Protein AF-A0A3B9YY34-F1 (afdb_monomer)

Secondary structure (DSSP, 8-state):
----HHHHHHHHHHHHTS-PPTT------GGGGGS-HHHHHHHHHHHHHHHHHHHHHHHHPPSS-----PPPHHHHHH-

Radius of gyration: 15.49 Å; Cα contacts (8 Å, |Δi|>4): 23; chains: 1; bounding box: 31×29×43 Å

Structure (mmCIF, N/CA/C/O backbone):
data_AF-A0A3B9YY34-F1
#
_entry.id   AF-A0A3B9YY34-F1
#
loop_
_atom_site.group_PDB
_atom_site.id
_atom_site.type_symbol
_atom_site.label_atom_id
_atom_site.label_alt_id
_atom_site.label_comp_id
_atom_site.label_asym_id
_atom_site.label_entity_id
_atom_site.label_seq_id
_atom_site.pdbx_PD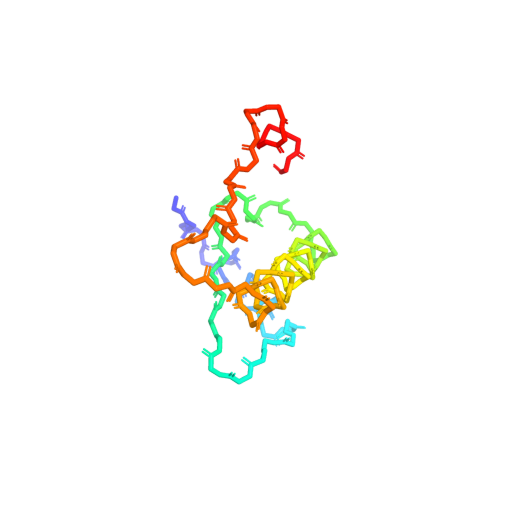B_ins_code
_atom_site.Cartn_x
_atom_site.Cartn_y
_atom_site.Cartn_z
_atom_site.occupancy
_atom_site.B_iso_or_equiv
_atom_site.auth_seq_id
_atom_site.auth_comp_id
_atom_site.auth_asym_id
_atom_site.auth_atom_id
_atom_site.pdbx_PDB_model_num
ATOM 1 N N . LYS A 1 1 ? 1.723 11.642 -17.147 1.00 71.50 1 LYS A N 1
ATOM 2 C CA . LYS A 1 1 ? 1.137 10.446 -17.813 1.00 71.50 1 LYS A CA 1
ATOM 3 C C . LYS A 1 1 ? 2.281 9.590 -18.351 1.00 71.50 1 LYS A C 1
ATOM 5 O O . LYS A 1 1 ? 3.165 10.163 -18.969 1.00 71.50 1 LYS A O 1
ATOM 10 N N . ILE A 1 2 ? 2.305 8.273 -18.112 1.00 80.88 2 ILE A N 1
ATOM 11 C CA . ILE A 1 2 ? 3.350 7.389 -18.672 1.00 80.88 2 ILE A CA 1
ATOM 12 C C . ILE A 1 2 ? 3.018 7.154 -20.151 1.00 80.88 2 ILE A C 1
ATOM 14 O O . ILE A 1 2 ? 2.098 6.391 -20.466 1.00 80.88 2 ILE A O 1
ATOM 18 N N . ALA A 1 3 ? 3.694 7.898 -21.028 1.00 82.81 3 ALA A N 1
ATOM 19 C CA . ALA A 1 3 ? 3.437 7.920 -22.468 1.00 82.81 3 ALA A CA 1
ATOM 20 C C . ALA A 1 3 ? 4.298 6.912 -23.243 1.00 82.81 3 ALA A C 1
ATOM 22 O O . ALA A 1 3 ? 3.826 6.355 -24.229 1.00 82.81 3 ALA A O 1
ATOM 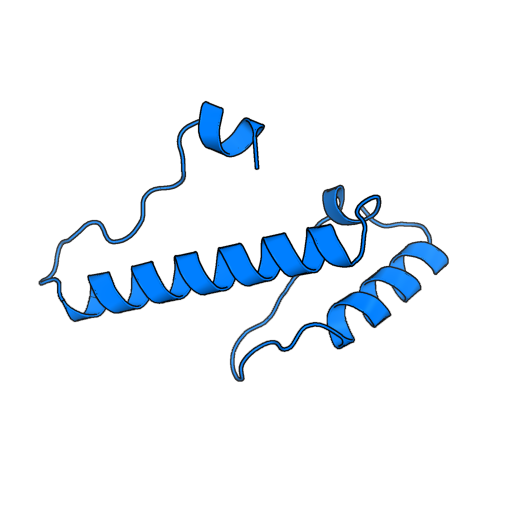23 N N . ASN A 1 4 ? 5.521 6.640 -22.776 1.00 87.25 4 ASN A N 1
ATOM 24 C CA . ASN A 1 4 ? 6.439 5.710 -23.424 1.00 87.25 4 ASN A CA 1
ATOM 25 C C . ASN A 1 4 ? 5.947 4.249 -23.278 1.00 87.25 4 ASN A C 1
ATOM 27 O O . ASN A 1 4 ? 5.798 3.755 -22.151 1.00 87.25 4 ASN A O 1
ATOM 31 N N . PRO A 1 5 ? 5.703 3.527 -24.389 1.00 87.12 5 PRO A N 1
ATOM 32 C CA . PRO A 1 5 ? 5.275 2.130 -24.355 1.00 87.12 5 PRO A CA 1
ATOM 33 C C . PRO A 1 5 ? 6.293 1.167 -23.728 1.00 87.12 5 PRO A C 1
ATOM 35 O O . PRO A 1 5 ? 5.887 0.140 -23.181 1.00 87.12 5 PRO A O 1
ATOM 38 N N . ALA A 1 6 ? 7.596 1.455 -23.814 1.00 86.94 6 ALA A N 1
ATOM 39 C CA . ALA A 1 6 ? 8.641 0.627 -23.208 1.00 86.94 6 ALA A CA 1
ATOM 40 C C . ALA A 1 6 ? 8.599 0.724 -21.675 1.00 86.94 6 ALA A C 1
ATOM 42 O O . ALA A 1 6 ? 8.481 -0.297 -20.999 1.00 86.94 6 ALA A O 1
ATOM 43 N N . ASP A 1 7 ? 8.550 1.947 -21.141 1.00 84.94 7 ASP A N 1
ATOM 44 C CA . ASP A 1 7 ? 8.442 2.192 -19.697 1.00 84.94 7 ASP A CA 1
ATOM 45 C C . ASP A 1 7 ? 7.152 1.590 -19.134 1.00 84.94 7 ASP A C 1
ATOM 47 O O . ASP A 1 7 ? 7.157 0.926 -18.099 1.00 84.94 7 ASP A O 1
ATOM 51 N N . ARG A 1 8 ? 6.033 1.729 -19.858 1.00 86.88 8 ARG A N 1
ATOM 52 C CA . ARG A 1 8 ? 4.763 1.101 -19.474 1.00 86.88 8 ARG A CA 1
ATOM 53 C C . ARG A 1 8 ? 4.868 -0.425 -19.400 1.00 86.88 8 ARG A C 1
ATOM 55 O O . ARG A 1 8 ? 4.267 -1.009 -18.502 1.00 86.88 8 ARG A O 1
ATOM 62 N N . ARG A 1 9 ? 5.564 -1.075 -20.340 1.00 88.81 9 ARG A N 1
ATOM 63 C CA . ARG A 1 9 ? 5.765 -2.535 -20.316 1.00 88.81 9 ARG A CA 1
ATOM 64 C C . ARG A 1 9 ? 6.604 -2.951 -19.112 1.00 88.81 9 ARG A C 1
ATOM 66 O O . ARG A 1 9 ? 6.140 -3.778 -18.336 1.00 88.81 9 ARG A O 1
ATOM 73 N N . LYS A 1 10 ? 7.737 -2.284 -18.889 1.00 87.06 10 LYS A N 1
ATOM 74 C CA . LYS A 1 10 ? 8.616 -2.528 -17.738 1.00 87.06 10 LYS A CA 1
ATOM 75 C C . LYS A 1 10 ? 7.885 -2.381 -16.399 1.00 87.06 10 LYS A C 1
ATOM 77 O O . LYS A 1 10 ? 8.008 -3.233 -15.527 1.00 87.06 10 LYS A O 1
ATOM 82 N N . LEU A 1 11 ? 7.085 -1.326 -16.235 1.00 87.38 11 LEU A N 1
ATOM 83 C CA . LEU A 1 11 ? 6.314 -1.105 -15.006 1.00 87.38 11 LEU A CA 1
ATOM 84 C C . LEU A 1 11 ? 5.185 -2.126 -14.831 1.00 87.38 11 LEU A C 1
ATOM 86 O O . LEU A 1 11 ? 4.879 -2.500 -13.706 1.00 87.38 11 LEU A O 1
ATOM 90 N N . LYS A 1 12 ? 4.569 -2.598 -15.923 1.00 87.75 12 LYS A N 1
ATOM 91 C CA . LYS A 1 12 ? 3.578 -3.684 -15.862 1.00 87.75 12 LYS A CA 1
ATOM 92 C C . LYS A 1 12 ? 4.204 -5.009 -15.437 1.00 87.75 12 LYS A C 1
ATOM 94 O O . LYS A 1 12 ? 3.583 -5.725 -14.665 1.00 87.75 12 LYS A O 1
ATOM 99 N N . GLU A 1 13 ? 5.388 -5.339 -15.945 1.00 88.56 13 GLU A N 1
ATOM 100 C CA . GLU A 1 13 ? 6.132 -6.531 -15.518 1.00 88.56 13 GLU A CA 1
ATOM 101 C C . GLU A 1 13 ? 6.497 -6.431 -14.042 1.00 88.56 13 GLU A C 1
ATOM 103 O O . GLU A 1 13 ? 6.172 -7.321 -13.268 1.00 88.56 13 GLU A O 1
ATOM 108 N N . LEU A 1 14 ? 7.029 -5.284 -13.624 1.00 86.81 14 LEU A N 1
ATOM 109 C CA . LEU A 1 14 ? 7.311 -5.022 -12.220 1.00 86.81 14 LEU A CA 1
ATOM 110 C C . LEU A 1 14 ? 6.068 -5.149 -11.327 1.00 86.81 14 LEU A C 1
ATOM 112 O O . LEU A 1 14 ? 6.158 -5.703 -10.239 1.00 86.81 14 LEU A O 1
ATOM 116 N N . ALA A 1 15 ? 4.914 -4.646 -11.773 1.00 86.94 15 ALA A N 1
ATOM 117 C CA . ALA A 1 15 ? 3.666 -4.759 -11.024 1.00 86.94 15 ALA A CA 1
ATOM 118 C C . ALA A 1 15 ? 3.197 -6.214 -10.867 1.00 86.94 15 ALA A C 1
ATOM 120 O O . ALA A 1 15 ? 2.545 -6.521 -9.878 1.00 86.94 15 ALA A O 1
ATOM 121 N N . ARG A 1 16 ? 3.521 -7.103 -11.819 1.00 87.19 16 ARG A N 1
ATOM 122 C CA . ARG A 1 16 ? 3.225 -8.544 -11.717 1.00 87.19 16 ARG A CA 1
ATOM 123 C C . ARG A 1 16 ? 4.123 -9.256 -10.711 1.00 87.19 16 ARG A C 1
ATOM 125 O O . ARG A 1 16 ? 3.705 -10.262 -10.157 1.00 87.19 16 ARG A O 1
ATOM 132 N N . ASP A 1 17 ? 5.322 -8.730 -10.477 1.00 88.00 17 ASP A N 1
ATOM 133 C CA . ASP A 1 17 ? 6.246 -9.255 -9.470 1.00 88.00 17 ASP A CA 1
ATOM 134 C C . ASP A 1 17 ? 5.867 -8.835 -8.038 1.00 88.00 17 ASP A C 1
ATOM 136 O O . ASP A 1 17 ? 6.507 -9.273 -7.081 1.00 88.00 17 ASP A O 1
ATOM 140 N N . LEU A 1 18 ? 4.884 -7.942 -7.874 1.00 89.19 18 LEU A N 1
ATOM 141 C CA . LEU A 1 18 ? 4.349 -7.587 -6.564 1.00 89.19 18 LEU A CA 1
ATOM 142 C C . LEU A 1 18 ? 3.312 -8.631 -6.148 1.00 89.19 18 LEU A C 1
ATOM 144 O O . LEU A 1 18 ? 2.334 -8.869 -6.854 1.00 89.19 18 LEU A O 1
ATOM 148 N N . GLU A 1 19 ? 3.505 -9.211 -4.969 1.00 89.81 19 GLU A N 1
ATOM 149 C CA . GLU A 1 19 ? 2.550 -10.124 -4.342 1.00 89.81 19 GLU A CA 1
ATOM 150 C C . GLU A 1 19 ? 1.380 -9.312 -3.766 1.00 89.81 19 GLU A C 1
ATOM 152 O O . GLU A 1 19 ? 1.372 -8.935 -2.595 1.00 89.81 19 GLU A O 1
ATOM 157 N N . VAL A 1 20 ? 0.419 -8.961 -4.623 1.00 91.62 20 VAL A N 1
ATOM 158 C CA . VAL A 1 20 ? -0.787 -8.222 -4.226 1.00 91.62 20 VAL A CA 1
ATOM 159 C C . VAL A 1 20 ? -1.809 -9.201 -3.636 1.00 91.62 20 VAL A C 1
ATOM 161 O O . VAL A 1 20 ? -2.198 -10.131 -4.342 1.00 91.62 20 VAL A O 1
ATOM 164 N N . PRO A 1 21 ? -2.264 -9.009 -2.380 1.00 92.69 21 PRO A N 1
ATOM 165 C CA . PRO A 1 21 ? -3.275 -9.872 -1.776 1.00 92.69 21 PRO A CA 1
ATOM 166 C C . PRO A 1 21 ? -4.600 -9.875 -2.547 1.00 92.69 21 PRO A C 1
ATOM 168 O O . PRO A 1 21 ? -4.984 -8.875 -3.161 1.00 92.69 21 PRO A O 1
ATOM 171 N N . ASP A 1 22 ? -5.337 -10.980 -2.448 1.00 92.31 22 ASP A N 1
ATOM 172 C CA . ASP A 1 22 ? -6.650 -11.116 -3.076 1.00 92.31 22 ASP A CA 1
ATOM 173 C C . ASP A 1 22 ? -7.614 -10.009 -2.624 1.00 92.31 22 ASP A C 1
ATOM 175 O O . ASP A 1 22 ? -7.709 -9.659 -1.446 1.00 92.31 22 ASP A O 1
ATOM 179 N N . GLY A 1 23 ? -8.345 -9.441 -3.585 1.00 91.38 23 GLY A N 1
ATOM 180 C CA . GLY A 1 23 ? -9.271 -8.329 -3.349 1.00 91.38 23 GLY A CA 1
ATOM 181 C C . GLY A 1 23 ? -8.618 -6.943 -3.318 1.00 91.38 23 GLY A C 1
ATOM 182 O O . GLY A 1 23 ? -9.335 -5.950 -3.195 1.00 91.38 23 GLY A O 1
ATOM 183 N N . MET A 1 24 ? -7.293 -6.843 -3.478 1.00 94.19 24 MET A N 1
ATOM 184 C CA . MET A 1 24 ? -6.583 -5.569 -3.606 1.00 94.19 24 MET A CA 1
ATOM 185 C C . MET A 1 24 ? -6.146 -5.281 -5.043 1.00 94.19 24 MET A C 1
ATOM 187 O O . MET A 1 24 ? -5.918 -6.172 -5.857 1.00 94.19 24 MET A O 1
ATOM 191 N N . GLY A 1 25 ? -5.995 -3.993 -5.347 1.00 92.44 25 GLY A N 1
ATOM 192 C CA . GLY A 1 25 ? -5.408 -3.515 -6.592 1.00 92.44 25 GLY A CA 1
ATOM 193 C C . GLY A 1 25 ? -4.342 -2.466 -6.307 1.00 92.44 25 GLY A C 1
ATOM 194 O O . GLY A 1 25 ? -4.480 -1.669 -5.381 1.00 92.44 25 GLY A O 1
ATOM 195 N N . VAL A 1 26 ? -3.288 -2.445 -7.123 1.00 91.75 26 VAL A N 1
ATOM 196 C CA . VAL A 1 26 ? -2.220 -1.444 -7.036 1.00 91.75 26 VAL A CA 1
ATOM 197 C C . VAL A 1 26 ? -2.115 -0.658 -8.336 1.00 91.75 26 VAL A C 1
ATOM 199 O O . VAL A 1 26 ? -2.261 -1.201 -9.433 1.00 91.75 26 VAL A O 1
ATOM 202 N N . ILE A 1 27 ? -1.834 0.639 -8.215 1.00 91.44 27 ILE A N 1
ATOM 203 C CA . ILE A 1 27 ? -1.618 1.531 -9.355 1.00 91.44 27 ILE A CA 1
ATOM 204 C C . ILE A 1 27 ? -0.246 2.179 -9.212 1.00 91.44 27 ILE A C 1
ATOM 206 O O . ILE A 1 27 ? -0.005 2.969 -8.300 1.00 91.44 27 ILE A O 1
ATOM 210 N N . ILE A 1 28 ? 0.643 1.908 -10.167 1.00 89.81 28 ILE A N 1
ATOM 211 C CA . ILE A 1 28 ? 1.922 2.614 -10.248 1.00 89.81 28 ILE A CA 1
ATOM 212 C C . ILE A 1 28 ?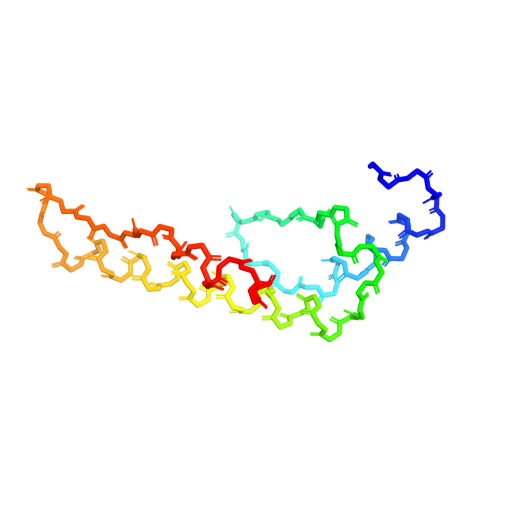 1.676 4.029 -10.783 1.00 89.81 28 ILE A C 1
ATOM 214 O O . ILE A 1 28 ? 1.232 4.225 -11.919 1.00 89.81 28 ILE A O 1
ATOM 218 N N . ARG A 1 29 ? 1.976 5.032 -9.952 1.00 89.75 29 ARG A N 1
ATOM 219 C CA . ARG A 1 29 ? 1.844 6.457 -10.293 1.00 89.75 29 ARG A CA 1
ATOM 220 C C . ARG A 1 29 ? 2.976 6.919 -11.212 1.00 89.75 29 ARG A C 1
ATOM 222 O O . ARG A 1 29 ? 4.030 6.298 -11.292 1.00 89.75 29 ARG A O 1
ATOM 229 N N . THR A 1 30 ? 2.794 8.066 -11.870 1.00 87.81 30 THR A N 1
ATOM 230 C CA . THR A 1 30 ? 3.795 8.646 -12.790 1.00 87.81 30 THR A CA 1
ATOM 231 C C . THR A 1 30 ? 5.161 8.868 -12.143 1.00 87.81 30 THR A C 1
ATOM 233 O O . THR A 1 30 ? 6.169 8.690 -12.815 1.00 87.81 30 THR A O 1
ATOM 236 N N . ALA A 1 31 ? 5.201 9.205 -10.850 1.00 83.19 31 ALA A N 1
ATOM 237 C CA . ALA A 1 31 ? 6.445 9.359 -10.093 1.00 83.19 31 ALA A CA 1
ATOM 238 C C . ALA A 1 31 ? 7.237 8.043 -9.954 1.00 83.19 31 ALA A C 1
ATOM 240 O O . ALA A 1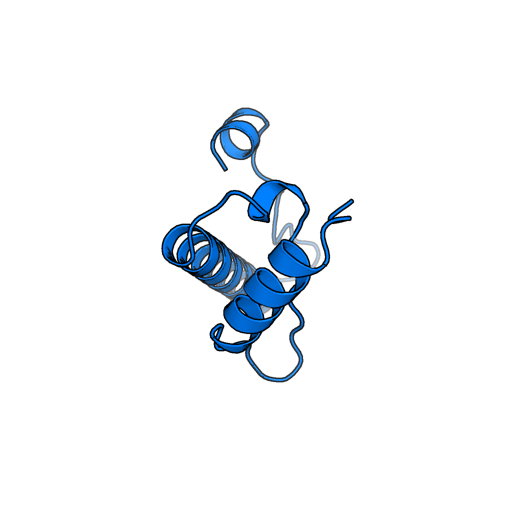 31 ? 8.455 8.074 -9.815 1.00 83.19 31 ALA A O 1
ATOM 241 N N . GLY A 1 32 ? 6.564 6.891 -10.044 1.00 80.50 32 GLY A N 1
ATOM 242 C CA . GLY A 1 32 ? 7.196 5.573 -10.011 1.00 80.50 32 GLY A CA 1
ATOM 243 C C . GLY A 1 32 ? 7.902 5.191 -11.313 1.00 80.50 32 GLY A C 1
ATOM 244 O O . GLY A 1 32 ? 8.654 4.227 -11.323 1.00 80.50 32 GLY A O 1
ATOM 245 N N . ALA A 1 33 ? 7.714 5.931 -12.412 1.00 83.44 33 ALA A N 1
ATOM 246 C CA . ALA A 1 33 ? 8.274 5.543 -13.709 1.00 83.44 33 ALA A CA 1
ATOM 247 C C . ALA A 1 33 ? 9.811 5.511 -13.740 1.00 83.44 33 ALA A C 1
ATOM 249 O O . ALA A 1 33 ? 10.390 4.681 -14.436 1.00 83.44 33 ALA A O 1
ATOM 250 N N . ASN A 1 34 ? 10.452 6.373 -12.947 1.00 83.12 34 ASN A N 1
ATOM 251 C CA . ASN A 1 34 ? 11.909 6.488 -12.859 1.00 83.12 34 ASN A CA 1
ATOM 252 C C . ASN A 1 34 ? 12.488 5.808 -11.607 1.00 83.12 34 ASN A C 1
ATOM 254 O O . ASN A 1 34 ? 13.663 5.993 -11.302 1.00 83.12 34 ASN A O 1
ATOM 258 N N . ARG A 1 35 ? 11.669 5.063 -10.854 1.00 86.44 35 ARG A N 1
ATOM 259 C CA . ARG A 1 35 ? 12.093 4.376 -9.630 1.00 86.44 35 ARG A CA 1
ATOM 260 C C . ARG A 1 35 ? 12.546 2.954 -9.927 1.00 86.44 35 ARG A C 1
ATOM 262 O O . ARG A 1 35 ? 12.129 2.320 -10.898 1.00 86.44 35 ARG A O 1
ATOM 269 N N . THR A 1 36 ? 13.425 2.452 -9.077 1.00 88.94 36 THR A N 1
ATOM 270 C CA . THR A 1 36 ? 13.911 1.077 -9.135 1.00 88.94 36 THR A CA 1
ATOM 271 C C . THR A 1 36 ? 12.846 0.093 -8.645 1.00 88.94 36 THR A C 1
ATOM 273 O O . THR A 1 36 ? 11.941 0.435 -7.882 1.00 88.94 36 THR A O 1
ATOM 276 N N . LYS A 1 37 ? 12.984 -1.177 -9.049 1.00 87.81 37 LYS A N 1
ATOM 277 C CA . LYS A 1 37 ? 12.137 -2.285 -8.572 1.00 87.81 37 LYS A CA 1
ATOM 278 C C . LYS A 1 37 ? 12.111 -2.369 -7.042 1.00 87.81 37 LYS A C 1
ATOM 280 O O . LYS A 1 37 ? 11.050 -2.565 -6.459 1.00 87.81 37 LYS A O 1
ATOM 285 N N . GLN A 1 38 ? 13.267 -2.194 -6.404 1.00 90.56 38 GLN A N 1
ATOM 286 C CA . GLN A 1 38 ? 13.397 -2.260 -4.951 1.00 90.56 38 GLN A CA 1
ATOM 287 C C . GLN A 1 38 ? 12.680 -1.100 -4.251 1.00 90.56 38 GLN A C 1
ATOM 289 O O . GLN A 1 38 ? 12.004 -1.332 -3.253 1.00 90.56 38 GLN A O 1
ATOM 294 N N . GLU A 1 39 ? 12.777 0.126 -4.776 1.00 90.56 39 GLU A N 1
ATOM 295 C CA . GLU A 1 39 ? 12.039 1.275 -4.233 1.00 90.56 39 GLU A CA 1
ATOM 296 C C . GLU A 1 39 ? 10.525 1.065 -4.325 1.00 90.56 39 GLU A C 1
ATOM 298 O O . GLU A 1 39 ? 9.821 1.288 -3.347 1.00 90.56 39 GLU A O 1
ATOM 303 N N . ILE A 1 40 ? 10.030 0.576 -5.466 1.00 90.69 40 ILE A N 1
ATOM 304 C CA . ILE A 1 40 ? 8.598 0.309 -5.661 1.00 90.69 40 ILE A CA 1
ATOM 305 C C . ILE A 1 40 ? 8.111 -0.807 -4.733 1.00 90.69 40 ILE A C 1
ATOM 307 O O . ILE A 1 40 ? 7.051 -0.672 -4.127 1.00 90.69 40 ILE A O 1
ATOM 311 N N . LYS A 1 41 ? 8.890 -1.884 -4.570 1.00 91.12 41 LYS A N 1
ATOM 312 C CA . LYS A 1 41 ? 8.558 -2.957 -3.623 1.00 91.12 41 LYS A CA 1
ATOM 313 C C . LYS A 1 41 ? 8.516 -2.438 -2.183 1.00 91.12 41 LYS A C 1
ATOM 315 O O . LYS A 1 41 ? 7.573 -2.734 -1.460 1.00 91.12 41 LYS A O 1
ATOM 320 N N . ARG A 1 42 ? 9.490 -1.615 -1.785 1.00 92.06 42 ARG A N 1
ATOM 321 C CA . ARG A 1 42 ? 9.543 -1.017 -0.443 1.00 92.06 42 ARG A CA 1
ATOM 322 C C . ARG A 1 42 ? 8.362 -0.080 -0.173 1.00 92.06 42 ARG A C 1
ATOM 324 O O . ARG A 1 42 ? 7.833 -0.097 0.936 1.00 92.06 42 ARG A O 1
ATOM 331 N N . ASP A 1 43 ? 7.960 0.722 -1.161 1.00 91.44 43 ASP A N 1
ATOM 332 C CA . ASP A 1 43 ? 6.772 1.587 -1.079 1.00 91.44 43 ASP A CA 1
ATOM 333 C C . ASP A 1 43 ? 5.492 0.747 -0.954 1.00 91.44 43 ASP A C 1
ATOM 335 O O . ASP A 1 43 ? 4.673 0.980 -0.068 1.00 91.44 43 ASP A O 1
ATOM 339 N N . PHE A 1 44 ? 5.365 -0.311 -1.757 1.00 93.31 44 PHE A N 1
ATOM 340 C CA . PHE A 1 44 ? 4.242 -1.243 -1.670 1.00 93.31 44 PHE A CA 1
ATOM 341 C C . PHE A 1 44 ? 4.143 -1.927 -0.296 1.00 93.31 44 PHE A C 1
ATOM 343 O O . PHE A 1 44 ? 3.086 -1.906 0.331 1.00 93.31 44 PHE A O 1
ATOM 350 N N . GLU A 1 45 ? 5.248 -2.466 0.222 1.00 93.25 45 GLU A N 1
ATOM 351 C CA . GLU A 1 45 ? 5.299 -3.078 1.557 1.00 93.25 45 GLU A CA 1
ATOM 352 C C . GLU A 1 45 ? 4.989 -2.074 2.674 1.00 93.25 45 GLU A C 1
ATOM 354 O O . GLU A 1 45 ? 4.403 -2.430 3.696 1.00 93.25 45 GLU A O 1
ATOM 359 N N . TYR A 1 46 ? 5.390 -0.812 2.503 1.00 92.69 46 TYR A N 1
ATOM 360 C CA . TYR A 1 46 ? 5.014 0.255 3.421 1.00 92.69 46 TYR A CA 1
ATOM 361 C C . TYR A 1 46 ? 3.492 0.459 3.429 1.00 92.69 46 TYR A C 1
ATOM 363 O O . TYR A 1 46 ? 2.900 0.515 4.508 1.00 92.69 46 TYR A O 1
ATOM 371 N N . LEU A 1 47 ? 2.857 0.530 2.254 1.00 93.31 47 LEU A N 1
ATOM 372 C CA . LEU A 1 47 ? 1.408 0.718 2.139 1.00 93.31 47 LEU A CA 1
ATOM 373 C C . LEU A 1 47 ? 0.627 -0.459 2.734 1.00 93.31 47 LEU A C 1
ATOM 375 O O . LEU A 1 47 ? -0.387 -0.232 3.388 1.00 93.31 47 LEU A O 1
ATOM 379 N N . LEU A 1 48 ? 1.117 -1.692 2.572 1.00 94.12 48 LEU A N 1
ATOM 380 C CA . LEU A 1 48 ? 0.519 -2.868 3.211 1.00 94.12 48 LEU A CA 1
ATOM 381 C C . LEU A 1 48 ? 0.545 -2.765 4.741 1.00 94.12 48 LEU A C 1
ATOM 383 O O . LEU A 1 48 ? -0.486 -2.949 5.379 1.00 94.12 48 LEU A O 1
ATOM 387 N N . ARG A 1 49 ? 1.684 -2.385 5.337 1.00 94.12 49 ARG A N 1
ATOM 388 C CA . ARG A 1 49 ? 1.773 -2.192 6.797 1.00 94.12 49 ARG A CA 1
ATOM 389 C C . ARG A 1 49 ? 0.877 -1.061 7.298 1.00 94.12 49 ARG A C 1
ATOM 391 O O . ARG A 1 49 ? 0.288 -1.179 8.368 1.00 94.12 49 ARG A O 1
ATOM 398 N N . GLU A 1 50 ? 0.791 0.038 6.548 1.00 94.06 50 GLU A N 1
ATOM 399 C CA . GLU A 1 50 ? -0.107 1.153 6.874 1.00 94.06 50 GLU A CA 1
ATOM 400 C C . GLU A 1 50 ? -1.569 0.687 6.846 1.00 94.06 50 GLU A C 1
ATOM 402 O O . GLU A 1 50 ? -2.321 0.965 7.777 1.00 94.06 50 GLU A O 1
ATOM 407 N N . TRP A 1 51 ? -1.953 -0.100 5.840 1.00 95.19 51 TRP A N 1
ATOM 408 C CA . TRP A 1 51 ? -3.287 -0.685 5.744 1.00 95.19 51 TRP A CA 1
ATOM 409 C C . TRP A 1 51 ? -3.611 -1.651 6.892 1.00 95.19 51 TRP A C 1
ATOM 411 O O . TRP A 1 51 ? -4.693 -1.564 7.476 1.00 95.19 51 TRP A O 1
ATOM 421 N N . ASP A 1 52 ? -2.680 -2.531 7.259 1.00 95.44 52 ASP A N 1
ATOM 422 C CA . ASP A 1 52 ? -2.870 -3.452 8.382 1.00 95.44 52 ASP A CA 1
ATOM 423 C C . ASP A 1 52 ? -3.056 -2.693 9.703 1.00 95.44 52 ASP A C 1
ATOM 425 O O . ASP A 1 52 ? -3.967 -3.009 10.470 1.00 95.44 52 ASP A O 1
ATOM 429 N N . ALA A 1 53 ? -2.285 -1.624 9.930 1.00 95.44 53 ALA A N 1
ATOM 430 C CA . ALA A 1 53 ? -2.449 -0.763 11.100 1.00 95.44 53 ALA A CA 1
ATOM 431 C C . ALA A 1 53 ? -3.838 -0.098 11.146 1.00 95.44 53 ALA A C 1
ATOM 433 O O . ALA A 1 53 ? -4.476 -0.076 12.202 1.00 95.44 53 ALA A O 1
ATOM 434 N N . VAL A 1 54 ? -4.339 0.393 10.004 1.00 96.31 54 VAL A N 1
ATOM 435 C CA . VAL A 1 54 ? -5.697 0.956 9.905 1.00 96.31 54 VAL A CA 1
ATOM 436 C C . VAL A 1 54 ? -6.750 -0.101 10.234 1.00 96.31 54 VAL A C 1
ATOM 438 O O . VAL A 1 54 ? -7.669 0.171 11.010 1.00 96.31 54 VAL A O 1
ATOM 441 N N . ARG A 1 55 ? -6.621 -1.319 9.693 1.00 96.62 55 ARG A N 1
ATOM 442 C CA . ARG A 1 55 ? -7.553 -2.423 9.972 1.00 96.62 55 ARG A CA 1
ATOM 443 C C . ARG A 1 55 ? -7.557 -2.811 11.442 1.00 96.62 55 ARG A C 1
ATOM 445 O O . ARG A 1 55 ? -8.629 -2.930 12.031 1.00 96.62 55 ARG A O 1
ATOM 452 N N . GLU A 1 56 ? -6.384 -2.990 12.037 1.00 97.12 56 GLU A N 1
ATOM 453 C CA . GLU A 1 56 ? -6.268 -3.340 13.449 1.00 97.12 56 GLU A CA 1
ATOM 454 C C . GLU A 1 56 ? -6.892 -2.283 14.358 1.00 97.12 56 GLU A C 1
ATOM 456 O O . GLU A 1 56 ? -7.647 -2.629 15.267 1.00 97.12 56 GLU A O 1
ATOM 461 N N . LEU A 1 57 ? -6.595 -1.001 14.117 1.00 96.75 57 LEU A N 1
ATOM 462 C CA . LEU A 1 57 ? -7.152 0.090 14.910 1.00 96.75 57 LEU A CA 1
ATOM 463 C C . LEU A 1 57 ? -8.670 0.172 14.740 1.00 96.75 57 LEU A C 1
ATOM 465 O O . LEU A 1 57 ? -9.388 0.331 15.720 1.00 96.75 57 LEU A O 1
ATOM 469 N N . THR A 1 58 ? -9.170 -0.017 13.520 1.00 97.12 58 THR A N 1
ATOM 470 C CA . THR A 1 58 ? -10.614 -0.041 13.250 1.00 97.12 58 THR A CA 1
ATOM 471 C C . THR A 1 58 ? -11.317 -1.138 14.049 1.00 97.12 58 THR A C 1
ATOM 473 O O . THR A 1 58 ? -12.360 -0.880 14.638 1.00 97.12 58 THR A O 1
ATOM 476 N N . LEU A 1 59 ? -10.741 -2.345 14.116 1.00 96.75 59 LEU A N 1
ATOM 477 C CA . LEU A 1 59 ? -11.326 -3.470 14.857 1.00 96.75 59 LEU A CA 1
ATOM 478 C C . LEU A 1 59 ? -11.264 -3.297 16.383 1.00 96.75 59 LEU A C 1
ATOM 480 O O . LEU A 1 59 ? -12.086 -3.872 17.093 1.00 96.75 59 LEU A O 1
ATOM 484 N N . LYS A 1 60 ? -10.290 -2.534 16.893 1.00 96.88 60 LYS A N 1
ATOM 485 C CA . LYS A 1 60 ? -10.109 -2.265 18.331 1.00 96.88 60 LYS A CA 1
ATOM 486 C C . LYS A 1 60 ? -10.930 -1.068 18.825 1.00 96.88 60 LYS A C 1
ATOM 488 O O . LYS A 1 60 ? -11.141 -0.937 20.029 1.00 96.88 60 LYS A O 1
ATOM 493 N N . SER A 1 61 ? -11.373 -0.193 17.927 1.00 96.69 61 SER A N 1
ATOM 494 C CA . SER A 1 61 ? -12.047 1.054 18.285 1.00 96.69 61 SER A CA 1
ATOM 495 C C . SER A 1 61 ? -13.573 0.948 18.257 1.00 96.69 61 SER A C 1
ATOM 497 O O . SER A 1 61 ? -14.162 0.186 17.499 1.00 96.69 61 SER A O 1
ATOM 499 N N . THR A 1 6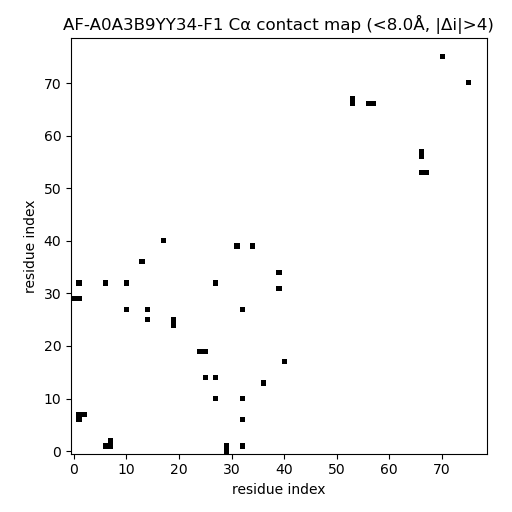2 ? -14.233 1.779 19.066 1.00 96.44 62 THR A N 1
ATOM 500 C CA . THR A 1 62 ? -15.688 1.992 19.009 1.00 96.44 62 THR A CA 1
ATOM 501 C C . THR A 1 62 ? -15.978 3.303 18.283 1.00 96.44 62 THR A C 1
ATOM 503 O O . THR A 1 62 ? -15.294 4.301 18.505 1.00 96.44 62 THR A O 1
ATOM 506 N N . ALA A 1 63 ? -16.967 3.305 17.390 1.00 94.69 63 ALA A N 1
ATOM 507 C CA . ALA A 1 63 ? -17.310 4.485 16.602 1.00 94.69 63 ALA A CA 1
ATOM 508 C C . ALA A 1 63 ? -17.970 5.594 17.457 1.00 94.69 63 ALA A C 1
ATOM 510 O O . ALA A 1 63 ? -18.742 5.269 18.362 1.00 94.69 63 ALA A O 1
ATOM 511 N N . PRO A 1 64 ? -17.748 6.888 17.139 1.00 94.75 64 PRO A N 1
ATOM 512 C CA . PRO A 1 64 ? -16.862 7.414 16.095 1.00 94.75 64 PRO A CA 1
ATOM 513 C C . PRO A 1 64 ? -15.399 7.513 16.560 1.00 94.75 64 PRO A C 1
ATOM 515 O O . PRO A 1 64 ? -15.115 7.916 17.684 1.00 94.75 64 PRO A O 1
ATOM 518 N N . THR A 1 65 ? -14.454 7.188 15.676 1.00 95.44 65 THR A N 1
ATOM 519 C CA . THR A 1 65 ? -13.017 7.255 15.977 1.00 95.44 65 THR A CA 1
ATOM 520 C C . THR A 1 65 ? -12.192 7.579 14.729 1.00 95.44 65 THR A C 1
ATOM 522 O O . THR A 1 65 ? -12.566 7.206 13.615 1.00 95.44 65 THR A O 1
ATOM 525 N N . LEU A 1 66 ? -11.076 8.287 14.904 1.00 94.69 66 LEU A N 1
ATOM 526 C CA . LEU A 1 66 ? -10.106 8.541 13.841 1.00 9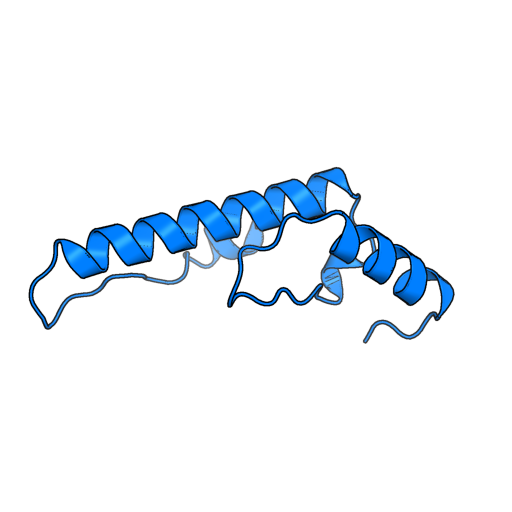4.69 66 LEU A CA 1
ATOM 527 C C . LEU A 1 66 ? -9.163 7.336 13.730 1.00 94.69 66 LEU A C 1
ATOM 529 O O . LEU A 1 66 ? -8.405 7.062 14.656 1.00 94.69 66 LEU A O 1
ATOM 533 N N . VAL A 1 67 ? -9.201 6.631 12.598 1.00 95.31 67 VAL A N 1
ATOM 534 C CA . VAL A 1 67 ? -8.391 5.414 12.368 1.00 95.31 67 VAL A CA 1
ATOM 535 C C . VAL A 1 67 ? -7.173 5.643 11.468 1.00 95.31 67 VAL A C 1
ATOM 537 O O . VAL A 1 67 ? -6.269 4.814 11.425 1.00 95.31 67 VAL A O 1
ATOM 540 N N . TYR A 1 68 ? -7.141 6.764 10.747 1.00 94.00 68 TYR A N 1
ATOM 541 C CA . TYR A 1 68 ? -6.032 7.171 9.892 1.00 94.00 68 TYR A CA 1
ATOM 542 C C . TYR A 1 68 ? -6.064 8.680 9.677 1.00 94.00 68 TYR A C 1
ATOM 544 O O . TYR A 1 68 ? -7.118 9.242 9.385 1.00 94.00 68 TYR A O 1
ATOM 552 N N . GLU A 1 69 ? -4.901 9.314 9.755 1.00 91.94 69 GLU A N 1
ATOM 553 C CA . GLU A 1 69 ? -4.693 10.694 9.335 1.00 91.94 69 GLU A CA 1
ATOM 554 C C . GLU A 1 69 ? -3.541 10.714 8.333 1.00 91.94 69 GLU A C 1
ATOM 556 O O . GLU A 1 69 ? -2.499 10.089 8.552 1.00 91.94 69 GLU A O 1
ATOM 561 N N . GLU A 1 70 ? -3.726 11.420 7.220 1.00 86.00 70 GLU A N 1
ATOM 562 C CA . GLU A 1 70 ? -2.662 11.550 6.236 1.00 86.00 70 GLU A CA 1
ATOM 563 C C . GLU A 1 70 ? -1.457 12.280 6.852 1.00 86.00 70 GLU A C 1
ATOM 565 O O . GLU A 1 70 ? -1.598 13.269 7.572 1.00 86.00 70 GLU A O 1
ATOM 570 N N . GLY A 1 71 ? -0.248 11.786 6.568 1.00 77.00 71 GLY A N 1
ATOM 571 C CA . GLY A 1 71 ? 0.975 12.351 7.129 1.00 77.00 71 GLY A CA 1
ATOM 572 C C . GLY A 1 71 ? 1.110 13.858 6.876 1.00 77.00 71 GLY A C 1
ATOM 573 O O . GLY A 1 71 ? 0.721 14.378 5.829 1.00 77.00 71 GLY A O 1
ATOM 574 N N . SER A 1 72 ? 1.729 14.563 7.829 1.00 75.69 72 SER A N 1
ATOM 575 C CA . SER A 1 72 ? 2.022 15.995 7.705 1.00 75.69 72 SER A CA 1
ATOM 576 C C . SER A 1 72 ? 2.812 16.319 6.429 1.00 75.69 72 SER A C 1
ATOM 578 O O . SER A 1 72 ? 3.478 15.458 5.852 1.00 75.69 72 SER A O 1
ATOM 580 N N . LEU A 1 73 ? 2.790 17.585 5.994 1.00 67.88 73 LEU A N 1
ATOM 581 C CA . LEU A 1 73 ? 3.483 18.040 4.777 1.00 67.88 73 LEU A CA 1
ATOM 582 C C . LEU A 1 73 ? 4.952 17.578 4.711 1.00 67.88 73 LEU A C 1
ATOM 584 O O . LEU A 1 73 ? 5.413 17.165 3.652 1.00 67.88 73 LEU A O 1
ATOM 588 N N . ILE A 1 74 ? 5.648 17.572 5.851 1.00 64.88 74 ILE A N 1
ATOM 589 C CA . ILE A 1 74 ? 7.036 17.105 5.975 1.00 64.88 74 ILE A CA 1
ATOM 590 C C . ILE A 1 74 ? 7.138 15.601 5.686 1.00 64.88 74 ILE A C 1
ATOM 592 O O . ILE A 1 74 ? 7.987 15.179 4.905 1.00 64.88 74 ILE A O 1
ATOM 596 N N . LYS A 1 75 ? 6.241 14.787 6.258 1.00 63.47 75 LYS A N 1
ATOM 597 C CA . LYS A 1 75 ? 6.192 13.341 5.992 1.00 63.47 75 LYS A CA 1
ATOM 598 C C . LYS A 1 75 ? 5.840 13.047 4.530 1.00 63.47 75 LYS A C 1
ATOM 600 O O . LYS A 1 75 ? 6.386 12.110 3.961 1.00 63.47 75 LYS A O 1
ATOM 605 N N . ARG A 1 76 ? 4.994 13.873 3.902 1.00 67.19 76 ARG A N 1
ATOM 606 C CA . ARG A 1 76 ? 4.654 13.758 2.471 1.00 67.19 76 ARG A CA 1
ATOM 607 C C . ARG A 1 76 ? 5.796 14.144 1.535 1.00 67.19 76 ARG A C 1
ATOM 609 O O . ARG A 1 76 ? 5.861 13.597 0.446 1.00 67.19 76 ARG A O 1
ATOM 616 N N . ALA A 1 77 ? 6.665 15.072 1.934 1.00 62.44 77 ALA A N 1
ATOM 617 C CA . ALA A 1 77 ? 7.800 15.508 1.118 1.00 62.44 77 ALA A CA 1
ATOM 618 C C . ALA A 1 7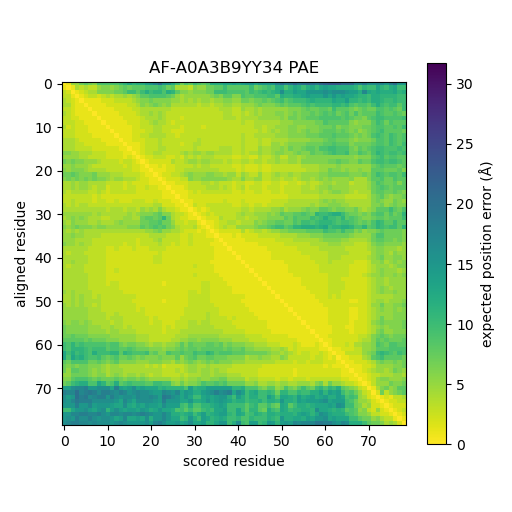7 ? 8.970 14.507 1.121 1.00 62.44 77 ALA A C 1
ATOM 620 O O . ALA A 1 77 ? 9.761 14.491 0.183 1.00 62.44 77 ALA A O 1
ATOM 621 N N . ILE A 1 78 ? 9.087 13.699 2.181 1.00 66.88 78 ILE A N 1
ATOM 622 C CA . ILE A 1 78 ? 10.111 12.650 2.311 1.00 66.88 78 ILE A CA 1
ATOM 623 C C . ILE A 1 78 ? 9.664 11.338 1.640 1.00 66.88 78 ILE A C 1
ATOM 625 O O . ILE A 1 78 ? 10.520 10.563 1.213 1.00 66.88 78 ILE A O 1
ATOM 629 N N . ARG A 1 79 ? 8.347 11.087 1.576 1.00 63.47 79 ARG A N 1
ATOM 630 C CA . ARG A 1 79 ? 7.750 9.900 0.945 1.00 63.47 79 ARG A CA 1
ATOM 631 C C . ARG A 1 79 ? 7.965 9.885 -0.573 1.00 63.47 79 ARG A C 1
ATOM 633 O O . ARG A 1 79 ? 7.751 10.929 -1.227 1.00 63.47 79 ARG A O 1
#

Foldseek 3Di:
DPPDPVLVVVVVVLLVVAPADPPDDDDDDPVCSPPDSVVVNVVVVVVVVLVVQLVVQVVVDDPPDDSDDPDDPVVVVVD

pLDDT: mean 87.95, std 8.74, range [62.44, 97.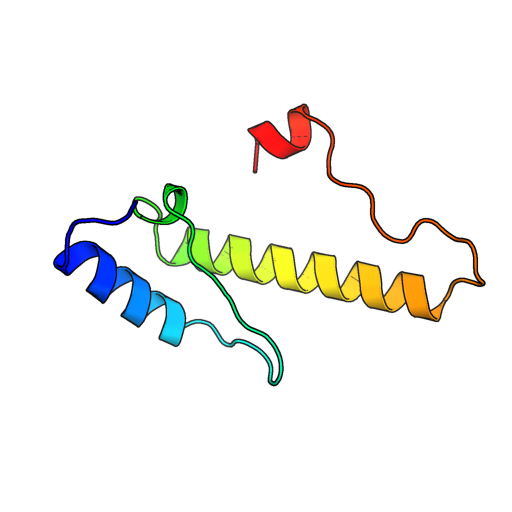12]

Mean predicted aligned error: 5.26 Å

Sequence (79 aa):
KIANPADRRKLKELARDLEVPDGMGVIIRTAGANRTKQEIKRDFEYLLREWDAVRELTLKSTAPTLVYEEGSLIKRAIR

Nearest PDB structures (foldseek):
  5f6c-assembly1_B  TM=8.882E-01  e=4.714E-03  Escherichia coli K-12
  6g63-assembly1_N  TM=8.786E-01  e=3.556E-03  Escherichia coli K-12
  6g63-assembly1_L  TM=8.794E-01  e=7.196E-03  Escherichia coli K-12

Solvent-accessible surface area (backbone atoms only — not comparable to full-atom values): 5137 Å² total; per-residue (Å²): 124,83,76,53,69,66,60,52,50,55,52,52,54,54,57,67,72,48,91,68,58,91,97,62,85,87,78,89,52,67,80,52,74,86,52,53,72,66,59,52,51,52,52,51,55,48,51,51,54,52,50,51,50,32,52,53,45,52,75,73,52,69,86,88,72,90,56,79,75,83,69,54,73,70,57,54,70,74,99

=== Feature glossary ===
Legend for the data blocks above and below:

— What the protein is —

Sequence gives the chain of amino acids in standard one-letter code (A=alanine, C=cysteine, …, Y=tyrosine), read N→C. It is the only feature that is directly encoded by the gene; all structural features are derived from the folded form of this sequence.

The annotation block draws on four external resources. InterPro: which protein families and domains the sequence belongs to. GO: standardized terms for what the protein does, what process it participates in, and where in the cell it acts. CATH: which structural fold it has in the CATH hierarchy. Organism: the species of origin.

— Where its atoms are —

Atomic coordinates in PDBx/mmCIF format — the same representation the Protein Data Bank distributes. Each line of the _atom_site loop places one backbone atom in Cartesian space (units: ångströms, origin: arbitrary).

Six rendered views show the 3D structure from the faces of a cube — i.e. along ±x, ±y, ±z. Rendering representation is drawn randomly per protein from cartoon (secondary-structure ribbons), sticks (backbone bonds), or molecular surface; coloring is either N→C rainbow (blue at the N-terminus through red at the C-terminus) or one color per chain.

— Local backbone conformation —

DSSP 8-state secondary structure assigns each residue one of H (α-helix), G (3₁₀-helix), I (π-helix), E (extended β-strand), B (isolated β-bridge), T (hydrogen-bonded turn), S (bend), or '-' (coil). The assignment is computed from backbone hydrogen-bond geometry via the Kabsch–Sander algorithm.

P-SEA three-state annotation labels each residue as helix, strand, or coil based purely on the geometry of the Cα trace. It serves as a fallback when the full backbone (and thus DSSP) is unavailable.

φ (phi) and ψ (psi) are the two rotatable backbone dihedrals per residue: φ is the C(i-1)–N–Cα–C torsion, ψ is the N–Cα–C–N(i+1) torsion, both in degrees on (−180°, 180°]. α-helical residues cluster near (−60°, −45°); β-strand residues near (−120°, +130°). A Ramachandran plot is simply a scatter of (φ, ψ) for every residue.

— Global shape and packing —

Radius of gyration (Rg) is the root-mean-square distance of Cα atoms from their centroid — a single number for overall size and compactness. A globular domain of N residues has Rg ≈ 2.2·N^0.38 Å; an extended or disordered chain has a much larger Rg. The Cα contact count is the number of residue pairs whose Cα atoms are within 8 Å and are more than four positions apart in sequence — a standard proxy for tertiary packing density. The bounding box is the smallest axis-aligned box enclosing all Cα atoms.

Accessible surface area quantifies burial. A residue with SASA near zero is packed into the hydrophobic core; one with SASA >100 Å² sits on the surface. Computed here via the Shrake–Rupley numerical algorithm with a 1.4 Å probe.

The contact map is a binary N×N matrix image: pixel (i, j) is dark where Cα_i and Cα_j are within 8 Å and |i−j|>4. Because the |i−j|>4 filter removes local helical contacts, off-diagonal stripes parallel to the main diagonal indicate parallel β-sheets; stripes perpendicular to it indicate antiparallel β-sheets. The Ramachandran plot scatters every residue's (φ, ψ) pair against the sterically allowed regions. The PAE heatmap renders the predicted-aligned-error matrix.

— Structural neighborhood —

A 3Di character summarizes, for each residue, the relative orientation of the Cα frame of its nearest spatial neighbor. Because it encodes fold topology rather than chemistry, 3Di alignments detect remote structural similarity that sequence alignment misses.

Structural nearest neighbors (via Foldseek easy-search vs the PDB). Reported per hit: target PDB id, E-value, and alignment TM-score. A TM-score above ~0.5 is the conventional threshold for 'same fold'.

— Confidence and disorder —

For AlphaFold models, the B-factor field carries pLDDT — the model's own estimate of local accuracy on a 0–100 scale. Regions with pLDDT<50 should be treated as essentially unmodeled; they often correspond to intrinsically disordered segments.

B-factor (Debye–Waller factor) reflects atomic displacement in the crystal lattice. It is an experimental observable (units Å²), not a prediction; low values mean the atom is pinned down, high values mean it moves or is heterogeneous across the crystal.

Predicted Aligned Error (PAE) is an AlphaFold confidence matrix: entry (i,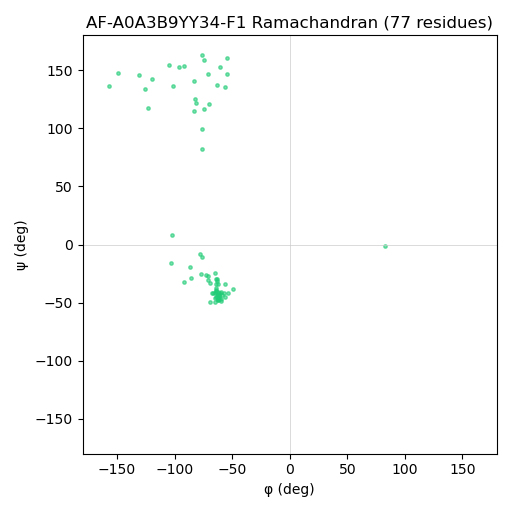 j) is the expected error in the position of residue j, in ångströms, when the prediction is superimposed on the true structure at residue i. Low PAE within a block of residues means that block is internally rigid and well-predicted; high PAE between two blocks means their relative placement is uncertain even if each block individually is confident.